Protein AF-A0A9W6JZF3-F1 (afdb_monomer_lite)

Organism: NCBI:txid1282440

Secondary structure (DSSP, 8-state):
-PPPHHHHHHTTPPEEEEEETTEEEEEETTTTEEPPHHHHHHTGGGEEE-S-BSSS-TT-BSEEEEPP--

Radius of gyration: 11.69 Å; chains: 1; bounding box: 21×31×31 Å

Structure (mmCIF, N/CA/C/O backbone):
data_AF-A0A9W6JZF3-F1
#
_entry.id   AF-A0A9W6JZF3-F1
#
loop_
_atom_site.group_PDB
_atom_site.id
_atom_site.type_symbol
_atom_site.label_atom_id
_atom_site.label_alt_id
_atom_site.label_comp_id
_atom_site.label_asym_id
_atom_site.label_entity_id
_atom_site.label_seq_id
_atom_site.pdbx_PDB_ins_code
_atom_site.Cartn_x
_atom_site.Cartn_y
_atom_site.Cartn_z
_atom_site.occupancy
_atom_site.B_iso_or_equiv
_atom_site.auth_seq_id
_atom_site.auth_comp_id
_atom_site.auth_asym_id
_atom_site.auth_atom_id
_atom_site.pdbx_PDB_model_num
ATOM 1 N N . MET A 1 1 ? 2.364 18.149 14.614 1.00 49.34 1 MET A N 1
ATOM 2 C CA . MET A 1 1 ? 3.114 16.913 14.3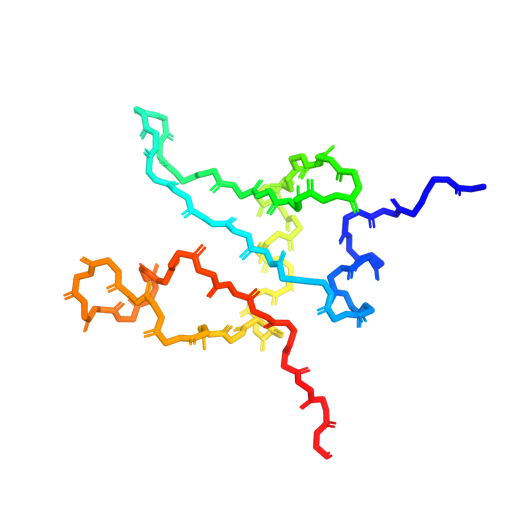23 1.00 49.34 1 MET A CA 1
ATOM 3 C C . MET A 1 1 ? 2.553 16.385 13.024 1.00 49.34 1 MET A C 1
ATOM 5 O O . MET A 1 1 ? 1.339 16.383 12.899 1.00 49.34 1 MET A O 1
ATOM 9 N N . THR A 1 2 ? 3.392 16.074 12.044 1.00 60.72 2 THR A N 1
ATOM 10 C CA . THR A 1 2 ? 2.926 15.387 10.834 1.00 60.72 2 THR A CA 1
ATOM 11 C C . THR A 1 2 ? 2.776 13.919 11.205 1.00 60.72 2 THR A C 1
ATOM 13 O O . THR A 1 2 ? 3.767 13.332 11.636 1.00 60.72 2 THR A O 1
ATOM 16 N N . ASP A 1 3 ? 1.570 13.362 11.108 1.00 80.88 3 ASP A N 1
ATOM 17 C CA . ASP A 1 3 ? 1.352 11.935 11.359 1.00 80.88 3 ASP A CA 1
ATOM 18 C C . ASP A 1 3 ? 2.220 11.114 10.398 1.00 80.88 3 ASP A C 1
ATOM 20 O O . ASP A 1 3 ? 2.299 11.408 9.198 1.00 80.88 3 ASP A O 1
ATOM 24 N N . THR A 1 4 ? 2.942 10.121 10.921 1.00 91.94 4 THR A N 1
ATOM 25 C CA . THR A 1 4 ? 3.763 9.261 10.067 1.00 91.94 4 THR A CA 1
ATOM 26 C C . THR A 1 4 ? 2.870 8.314 9.266 1.00 91.94 4 THR A C 1
ATOM 28 O O . THR A 1 4 ? 1.706 8.094 9.599 1.00 91.94 4 THR A O 1
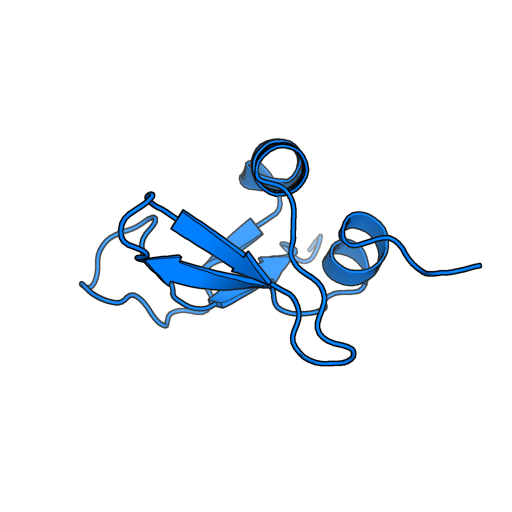ATOM 31 N N . ALA A 1 5 ? 3.407 7.717 8.197 1.00 92.50 5 ALA A N 1
ATOM 32 C CA . ALA A 1 5 ? 2.663 6.699 7.455 1.00 92.50 5 ALA A CA 1
ATOM 33 C C . ALA A 1 5 ? 2.267 5.528 8.368 1.00 92.50 5 ALA A C 1
ATOM 35 O O . ALA A 1 5 ? 1.176 4.994 8.233 1.00 92.50 5 ALA A O 1
ATOM 36 N N . GLU A 1 6 ? 3.143 5.151 9.303 1.00 92.19 6 GLU A N 1
ATOM 37 C CA . GLU A 1 6 ? 2.884 4.083 10.270 1.00 92.19 6 GLU A CA 1
ATOM 38 C C . GLU A 1 6 ? 1.695 4.439 11.176 1.00 92.19 6 GLU A C 1
ATOM 40 O O . GLU A 1 6 ? 0.740 3.667 11.224 1.00 92.19 6 GLU A O 1
ATOM 45 N N . ASP A 1 7 ? 1.678 5.645 11.759 1.00 91.81 7 ASP A N 1
ATOM 46 C CA . ASP A 1 7 ? 0.572 6.111 12.615 1.00 91.81 7 ASP A CA 1
ATOM 47 C C . ASP A 1 7 ? -0.775 6.107 11.871 1.00 91.81 7 ASP A C 1
ATOM 49 O O . ASP A 1 7 ? -1.799 5.677 12.401 1.00 91.81 7 ASP A O 1
ATOM 53 N N . ARG A 1 8 ? -0.780 6.553 10.609 1.00 93.44 8 ARG A N 1
ATOM 54 C CA . ARG A 1 8 ? -1.989 6.600 9.769 1.00 93.44 8 ARG A CA 1
ATOM 55 C C . ARG A 1 8 ? -2.513 5.208 9.422 1.00 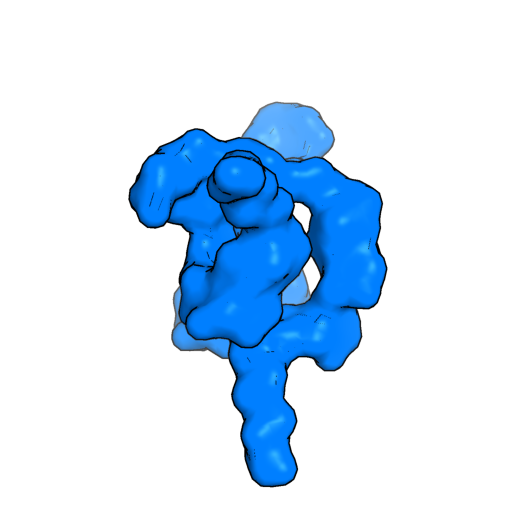93.44 8 ARG A C 1
ATOM 57 O O . ARG A 1 8 ? -3.719 4.967 9.462 1.00 93.44 8 ARG A O 1
ATOM 64 N N . ILE A 1 9 ? -1.610 4.279 9.116 1.00 92.56 9 ILE A N 1
ATOM 65 C CA . ILE A 1 9 ? -1.962 2.883 8.841 1.00 92.56 9 ILE A CA 1
ATOM 66 C C . ILE A 1 9 ? -2.558 2.237 10.089 1.00 92.56 9 ILE A C 1
ATOM 68 O O . ILE A 1 9 ? -3.604 1.593 10.004 1.00 92.56 9 ILE A O 1
ATOM 72 N N . GLU A 1 10 ? -1.930 2.431 11.249 1.00 89.38 10 GLU A N 1
ATOM 73 C CA . GLU A 1 10 ? -2.422 1.905 12.525 1.00 89.38 10 GLU A CA 1
ATOM 74 C C . GLU A 1 10 ? -3.765 2.536 12.932 1.00 89.38 10 GLU A C 1
ATOM 76 O O . GLU A 1 10 ? -4.622 1.848 13.487 1.00 89.38 10 GLU A O 1
ATOM 81 N N . ALA A 1 11 ? -4.023 3.793 12.554 1.00 90.94 11 ALA A N 1
ATOM 82 C CA . ALA A 1 11 ? -5.334 4.436 12.687 1.00 90.94 11 ALA A CA 1
ATOM 83 C C . ALA A 1 11 ? -6.417 3.857 11.747 1.00 90.94 11 ALA A C 1
ATOM 85 O O . ALA A 1 11 ? -7.591 4.229 11.838 1.00 90.94 11 ALA A O 1
ATOM 86 N N . GLY A 1 12 ? -6.055 2.920 10.866 1.00 91.00 12 GLY A N 1
ATOM 87 C CA . GLY A 1 12 ? -6.967 2.205 9.977 1.00 91.00 12 GLY A CA 1
ATOM 88 C C . GLY A 1 12 ? -7.078 2.800 8.576 1.00 91.00 12 GLY A C 1
ATOM 89 O O . GLY A 1 12 ? -7.973 2.398 7.825 1.00 91.00 12 GLY A O 1
ATOM 90 N N . GLU A 1 13 ? -6.198 3.732 8.207 1.00 94.06 13 GLU A N 1
ATOM 91 C CA . GLU A 1 13 ? -6.158 4.249 6.846 1.00 94.06 13 GLU A CA 1
ATOM 92 C C . GLU A 1 13 ? -5.715 3.149 5.859 1.00 94.06 13 GLU A C 1
ATOM 94 O O . GLU A 1 13 ? -4.757 2.415 6.127 1.00 94.06 13 GLU A O 1
ATOM 99 N N . PRO A 1 14 ? -6.412 2.978 4.719 1.00 94.31 14 PRO A N 1
ATOM 100 C CA . PRO A 1 14 ? -6.040 1.978 3.729 1.00 94.31 14 PRO A CA 1
ATOM 101 C C . PRO A 1 14 ? -4.724 2.330 3.028 1.00 94.31 14 PRO A C 1
ATOM 103 O O . PRO A 1 14 ? -4.520 3.453 2.571 1.00 94.31 14 PRO A O 1
ATOM 106 N N . VAL A 1 15 ? -3.863 1.323 2.876 1.00 95.38 15 VAL A N 1
ATOM 107 C CA . VAL A 1 15 ? -2.641 1.399 2.069 1.00 95.38 15 VAL A CA 1
ATOM 108 C C . VAL A 1 15 ? -2.939 0.873 0.681 1.00 95.38 15 VAL A C 1
ATOM 110 O O . VAL A 1 15 ? -3.381 -0.264 0.521 1.00 95.38 15 VAL A O 1
ATOM 113 N N . HIS A 1 16 ? -2.638 1.664 -0.333 1.00 96.19 16 HIS A N 1
ATOM 114 C CA . HIS A 1 16 ? -2.758 1.251 -1.721 1.00 96.19 16 HIS A CA 1
ATOM 115 C C . HIS A 1 16 ? -1.436 0.692 -2.251 1.00 96.19 16 HIS A C 1
ATOM 117 O O . HIS A 1 16 ? -0.368 1.030 -1.742 1.00 96.19 16 HIS A O 1
ATOM 123 N N . MET A 1 17 ? -1.509 -0.184 -3.253 1.00 95.12 17 MET A N 1
ATOM 124 C CA . MET A 1 17 ? -0.367 -0.823 -3.903 1.00 95.12 17 MET A CA 1
ATOM 125 C C . MET A 1 17 ? -0.557 -0.873 -5.418 1.00 95.12 17 MET A C 1
ATOM 127 O O . MET A 1 17 ? -1.629 -1.215 -5.918 1.00 95.12 17 MET A O 1
ATOM 131 N N . GLU A 1 18 ? 0.512 -0.585 -6.153 1.00 93.50 18 GLU A N 1
ATOM 132 C CA . GLU A 1 18 ? 0.594 -0.787 -7.598 1.00 93.50 18 GLU A CA 1
ATOM 133 C C . GLU A 1 18 ? 1.941 -1.381 -7.993 1.00 93.50 18 GLU A C 1
ATOM 135 O O . GLU A 1 18 ? 2.937 -1.330 -7.258 1.00 93.50 18 GLU A O 1
ATOM 140 N N . PHE A 1 19 ? 1.960 -1.886 -9.222 1.00 92.25 19 PHE A N 1
ATOM 141 C CA . PHE A 1 19 ? 3.172 -2.274 -9.914 1.00 92.25 19 PHE A CA 1
ATOM 142 C C . PHE A 1 19 ? 3.698 -1.111 -10.754 1.00 92.25 19 PHE A C 1
ATOM 144 O O . PHE A 1 19 ? 3.011 -0.602 -11.636 1.00 92.25 19 PHE A O 1
ATOM 151 N N . THR A 1 20 ? 4.943 -0.729 -10.501 1.00 92.56 20 THR A N 1
ATOM 152 C CA . THR A 1 20 ? 5.729 0.206 -11.304 1.00 92.56 20 THR A CA 1
ATOM 153 C C . THR A 1 20 ? 6.848 -0.551 -12.027 1.00 92.56 20 THR A C 1
ATOM 155 O O . THR A 1 20 ? 7.106 -1.726 -11.750 1.00 92.56 20 THR A O 1
ATOM 158 N N . ALA A 1 21 ? 7.568 0.121 -12.931 1.00 93.50 21 ALA A N 1
ATOM 159 C CA . ALA A 1 21 ? 8.753 -0.456 -13.578 1.00 93.50 21 ALA A CA 1
ATOM 160 C C . ALA A 1 21 ? 9.857 -0.857 -12.573 1.00 93.50 21 ALA A C 1
ATOM 162 O O . ALA A 1 21 ? 10.668 -1.734 -12.857 1.00 93.50 21 ALA A O 1
ATOM 163 N N . GLU A 1 22 ? 9.862 -0.246 -11.386 1.00 92.38 22 GLU A N 1
ATOM 164 C CA . GLU A 1 22 ? 10.836 -0.467 -10.309 1.00 92.38 22 GLU A CA 1
ATOM 165 C C . GLU A 1 22 ? 10.340 -1.489 -9.265 1.00 92.38 22 GLU A C 1
ATOM 167 O O . GLU A 1 22 ? 11.027 -1.800 -8.289 1.00 92.38 22 GLU A O 1
ATOM 172 N N . GLY A 1 23 ? 9.140 -2.045 -9.462 1.00 91.88 23 GLY A N 1
ATOM 173 C CA . GLY A 1 23 ? 8.560 -3.082 -8.621 1.00 91.88 23 GLY A CA 1
ATOM 174 C C . GLY A 1 23 ? 7.242 -2.655 -7.992 1.00 91.88 23 GLY A C 1
ATOM 175 O O . GLY A 1 23 ? 6.286 -2.351 -8.687 1.00 91.88 23 GLY A O 1
ATOM 176 N N . ARG A 1 24 ? 7.150 -2.722 -6.664 1.00 93.25 24 ARG A N 1
ATOM 177 C CA . ARG A 1 24 ? 5.935 -2.374 -5.916 1.00 93.25 24 ARG A CA 1
ATOM 178 C C . ARG A 1 24 ? 6.110 -1.009 -5.266 1.00 93.25 24 ARG A C 1
ATOM 180 O O . ARG A 1 24 ? 7.148 -0.787 -4.632 1.00 93.25 24 ARG A O 1
ATOM 187 N N . ARG A 1 25 ? 5.091 -0.163 -5.400 1.00 95.56 25 ARG A N 1
ATOM 188 C CA . ARG A 1 25 ? 4.946 1.120 -4.703 1.00 95.56 25 ARG A CA 1
ATOM 189 C C . ARG A 1 25 ? 3.720 1.054 -3.800 1.00 95.56 25 ARG A C 1
ATOM 191 O O . ARG A 1 25 ? 2.751 0.385 -4.152 1.00 95.56 25 ARG A O 1
ATOM 198 N N . TRP A 1 26 ? 3.786 1.726 -2.653 1.00 96.12 26 TRP A N 1
ATOM 199 C CA . TRP A 1 26 ? 2.685 1.824 -1.698 1.00 96.12 26 TRP A CA 1
ATOM 200 C C . TRP A 1 26 ? 2.438 3.275 -1.308 1.00 96.12 26 TRP A C 1
ATOM 202 O O . TRP A 1 26 ? 3.390 4.046 -1.194 1.00 96.12 26 TRP A O 1
ATOM 212 N N . TRP A 1 27 ? 1.178 3.651 -1.105 1.00 97.25 27 TRP A N 1
ATOM 213 C CA . TRP A 1 27 ? 0.808 5.020 -0.742 1.00 97.25 27 TRP A CA 1
ATOM 214 C C . TRP A 1 27 ? -0.499 5.081 0.055 1.00 97.25 27 TRP A C 1
ATOM 216 O O . TRP A 1 27 ? -1.323 4.167 0.008 1.00 97.25 27 TRP A O 1
ATOM 226 N N . LEU A 1 28 ? -0.673 6.186 0.774 1.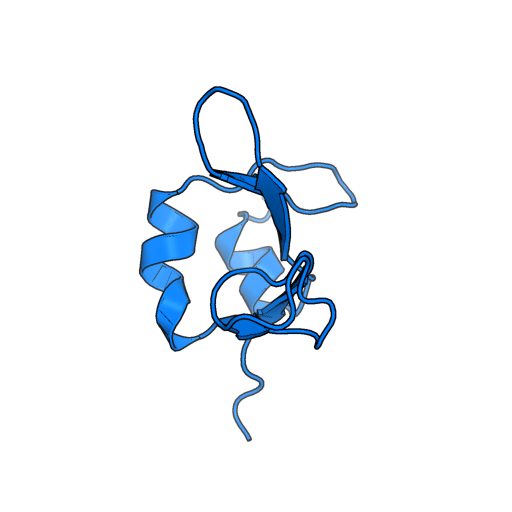00 96.19 28 LEU A N 1
ATOM 227 C CA . LEU A 1 28 ? -1.912 6.621 1.419 1.00 96.19 28 LEU A CA 1
ATOM 228 C C . LEU A 1 28 ? -2.561 7.710 0.560 1.00 96.19 28 LEU A C 1
ATOM 230 O O . LEU A 1 28 ? -1.854 8.438 -0.141 1.00 96.19 28 LEU A O 1
ATOM 234 N N . ASN A 1 29 ? -3.891 7.801 0.575 1.00 91.94 29 ASN A N 1
ATOM 235 C CA . ASN A 1 29 ? -4.620 8.611 -0.402 1.00 91.94 29 ASN A CA 1
ATOM 236 C C . ASN A 1 29 ? -4.774 10.086 0.004 1.00 91.94 29 ASN A C 1
ATOM 238 O O . ASN A 1 29 ? -4.577 10.949 -0.849 1.00 91.94 29 ASN A O 1
ATOM 242 N N . ASP A 1 30 ? -5.115 10.396 1.264 1.00 88.94 30 ASP A N 1
ATOM 243 C CA . ASP A 1 30 ? -5.474 11.773 1.649 1.00 88.94 30 ASP A CA 1
ATOM 244 C C . ASP A 1 30 ? -5.014 12.177 3.070 1.00 88.94 30 ASP A C 1
ATOM 246 O O . ASP A 1 30 ? -5.595 11.715 4.051 1.00 88.94 30 ASP A O 1
ATOM 250 N N . PRO A 1 31 ? -3.976 13.031 3.206 1.00 91.38 31 PRO A N 1
ATOM 251 C CA . PRO A 1 31 ? -3.143 13.554 2.122 1.00 91.38 31 PRO A CA 1
ATOM 252 C C . PRO A 1 31 ? -2.302 12.445 1.475 1.00 91.38 31 PRO A C 1
ATOM 254 O O . PRO A 1 31 ? -1.922 11.480 2.152 1.00 91.38 31 PRO A O 1
ATOM 257 N N . TYR A 1 32 ? -1.972 12.608 0.186 1.00 94.06 32 TYR A N 1
ATOM 258 C CA . TYR A 1 32 ? -1.078 11.680 -0.510 1.00 94.06 32 TYR A CA 1
ATOM 259 C C . TYR A 1 32 ? 0.241 11.556 0.245 1.00 94.06 32 TYR A C 1
ATOM 261 O O . TYR A 1 32 ? 0.919 12.550 0.519 1.00 94.06 32 TYR A O 1
ATOM 269 N N . GLN A 1 33 ? 0.616 10.322 0.548 1.00 96.12 33 GLN A N 1
ATOM 270 C CA . GLN A 1 33 ? 1.880 10.018 1.191 1.00 96.12 33 GLN A CA 1
ATOM 271 C C . GLN A 1 33 ? 2.399 8.690 0.671 1.00 96.12 33 GLN A C 1
ATOM 273 O O . GLN A 1 33 ? 1.736 7.664 0.801 1.00 96.12 33 GLN A O 1
ATOM 278 N N . GLU A 1 34 ? 3.604 8.698 0.110 1.00 95.69 34 GLU A N 1
ATOM 279 C CA . GLU A 1 34 ? 4.288 7.460 -0.241 1.00 95.69 34 GLU A CA 1
ATOM 280 C C . GLU A 1 34 ? 4.720 6.721 1.032 1.00 95.69 34 GLU A C 1
ATOM 282 O O . GLU A 1 34 ? 5.229 7.324 1.981 1.00 95.69 34 GLU A O 1
ATOM 287 N N . VAL A 1 35 ? 4.499 5.407 1.059 1.00 95.38 35 VAL A N 1
ATOM 288 C CA . VAL A 1 35 ? 4.866 4.545 2.181 1.00 95.38 35 VAL A CA 1
ATOM 289 C C . VAL A 1 35 ? 6.144 3.804 1.827 1.00 95.38 35 VAL A C 1
ATOM 291 O O . VAL A 1 35 ? 6.184 2.988 0.902 1.00 95.38 35 VAL A O 1
ATOM 294 N N . GLU A 1 36 ? 7.198 4.050 2.600 1.00 94.19 36 GLU A N 1
ATOM 295 C CA . GLU A 1 36 ? 8.466 3.365 2.399 1.00 94.19 36 GLU A CA 1
ATOM 296 C C . GLU A 1 36 ? 8.317 1.848 2.544 1.00 94.19 36 GLU A C 1
ATOM 298 O O . GLU A 1 36 ? 7.679 1.325 3.463 1.00 94.19 36 GLU A O 1
ATOM 303 N N . ARG A 1 37 ? 9.021 1.106 1.686 1.00 91.50 37 ARG A N 1
ATOM 304 C CA . ARG A 1 37 ? 9.040 -0.362 1.721 1.00 91.50 37 ARG A CA 1
ATOM 305 C C . ARG A 1 37 ? 9.455 -0.924 3.087 1.00 91.50 37 ARG A C 1
ATOM 307 O O . ARG A 1 37 ? 9.021 -2.017 3.446 1.00 91.50 37 ARG A O 1
ATOM 314 N N . ALA A 1 38 ? 10.300 -0.213 3.837 1.00 91.62 38 ALA A N 1
ATOM 315 C CA . ALA A 1 38 ? 10.702 -0.609 5.185 1.00 91.62 38 ALA A CA 1
ATOM 316 C C . ALA A 1 38 ? 9.517 -0.608 6.168 1.00 91.62 38 ALA A C 1
ATOM 318 O O . ALA A 1 38 ? 9.384 -1.552 6.948 1.00 91.62 38 ALA A O 1
ATOM 319 N N . VAL A 1 39 ? 8.630 0.388 6.075 1.00 92.62 39 VAL A N 1
ATOM 320 C CA . VAL A 1 39 ? 7.401 0.487 6.880 1.00 92.62 39 VAL A CA 1
ATOM 321 C C . VAL A 1 39 ? 6.442 -0.646 6.515 1.00 92.62 39 VAL A C 1
ATOM 323 O O . VAL A 1 39 ? 6.010 -1.389 7.391 1.00 92.62 39 VAL A O 1
ATOM 326 N N . VAL A 1 40 ? 6.206 -0.880 5.219 1.00 90.81 40 VAL A N 1
ATOM 327 C CA . VAL A 1 40 ? 5.348 -1.990 4.756 1.00 90.81 40 VAL A CA 1
ATOM 328 C C . VAL A 1 40 ? 5.867 -3.347 5.237 1.00 90.81 40 VAL A C 1
ATOM 330 O O . VAL A 1 40 ? 5.091 -4.195 5.665 1.00 90.81 40 VAL A O 1
ATOM 333 N N . ARG A 1 41 ? 7.188 -3.569 5.201 1.00 90.50 41 ARG A N 1
ATOM 334 C CA . ARG A 1 41 ? 7.799 -4.808 5.711 1.00 90.50 41 ARG A CA 1
ATOM 335 C C . ARG A 1 41 ? 7.624 -4.963 7.219 1.00 90.50 41 ARG A C 1
ATOM 337 O O . ARG A 1 41 ? 7.361 -6.074 7.666 1.00 90.50 41 ARG A O 1
ATOM 344 N N . ARG A 1 42 ? 7.772 -3.878 7.983 1.00 90.81 42 ARG A N 1
ATOM 345 C CA . ARG A 1 42 ? 7.575 -3.871 9.440 1.00 90.81 42 ARG A CA 1
ATOM 346 C C . ARG A 1 42 ? 6.132 -4.208 9.815 1.00 90.81 42 ARG A C 1
ATOM 348 O O . ARG A 1 42 ? 5.922 -4.976 10.745 1.00 90.81 42 ARG A O 1
ATOM 355 N N . LEU A 1 43 ? 5.169 -3.677 9.065 1.00 88.81 43 LEU A N 1
ATOM 356 C CA . LEU A 1 43 ? 3.737 -3.874 9.292 1.00 88.81 43 LEU A CA 1
ATOM 357 C C . LEU A 1 43 ? 3.165 -5.110 8.586 1.00 88.81 43 LEU A C 1
ATOM 359 O O . LEU A 1 43 ? 1.975 -5.370 8.703 1.00 88.81 43 LEU A O 1
ATOM 363 N N . GLY A 1 44 ? 3.964 -5.881 7.844 1.00 84.94 44 GLY A N 1
ATOM 364 C CA . GLY A 1 44 ? 3.453 -6.901 6.922 1.00 84.94 44 GLY A CA 1
ATOM 365 C C . GLY A 1 44 ? 2.577 -7.980 7.569 1.00 84.94 44 GLY A C 1
ATOM 366 O O . GLY A 1 44 ? 1.625 -8.439 6.952 1.00 84.94 44 GLY A O 1
ATOM 367 N N . ASN A 1 45 ? 2.845 -8.357 8.821 1.00 85.06 45 ASN A N 1
ATOM 368 C CA . ASN A 1 45 ? 2.006 -9.291 9.587 1.00 85.06 45 ASN A CA 1
ATOM 369 C C . ASN A 1 45 ? 0.738 -8.647 10.177 1.00 85.06 45 ASN A C 1
ATO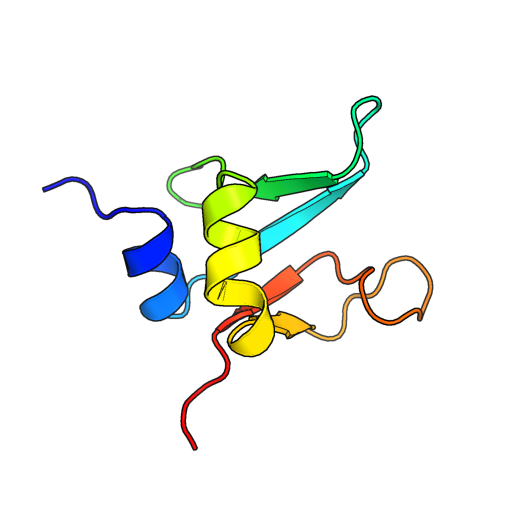M 371 O O . ASN A 1 45 ? -0.138 -9.357 10.658 1.00 85.06 45 ASN A O 1
ATOM 375 N N . ARG A 1 46 ? 0.660 -7.316 10.158 1.00 88.69 46 ARG A N 1
ATOM 376 C CA . ARG A 1 46 ? -0.470 -6.496 10.601 1.00 88.69 46 ARG A CA 1
ATOM 377 C C . ARG A 1 46 ? -1.256 -5.920 9.426 1.00 88.69 46 ARG A C 1
ATOM 379 O O . ARG A 1 46 ? -2.145 -5.115 9.656 1.00 88.69 46 ARG A O 1
ATOM 386 N N . LEU A 1 47 ? -0.943 -6.283 8.183 1.00 91.00 47 LEU A N 1
ATOM 387 C CA . LEU A 1 47 ? -1.677 -5.838 7.001 1.00 91.00 47 LEU A CA 1
ATOM 388 C C . LEU A 1 47 ? -2.451 -7.006 6.395 1.00 91.00 47 LEU A C 1
ATOM 390 O O . LEU A 1 47 ? -1.895 -8.073 6.145 1.00 91.00 47 LEU A O 1
ATOM 394 N N . VAL A 1 48 ? -3.733 -6.783 6.127 1.00 92.69 48 VAL A N 1
ATOM 395 C CA . VAL A 1 48 ? -4.629 -7.745 5.483 1.00 92.69 48 VAL A CA 1
ATOM 396 C C . VAL A 1 48 ? -5.113 -7.209 4.143 1.00 92.69 48 VAL A C 1
ATOM 398 O O . VAL A 1 48 ? -5.331 -6.007 3.979 1.00 92.69 48 VAL A O 1
ATOM 401 N N . GLU A 1 49 ? -5.285 -8.108 3.181 1.00 93.12 49 GLU A N 1
ATOM 402 C CA . GLU A 1 49 ? -5.832 -7.780 1.865 1.00 93.12 49 GLU A CA 1
ATOM 403 C C . GLU A 1 49 ? -7.291 -7.336 1.981 1.00 93.12 49 GLU A C 1
ATOM 405 O O . GLU A 1 49 ? -8.086 -7.951 2.693 1.00 93.12 49 GLU A O 1
ATOM 410 N N . ALA A 1 50 ? -7.668 -6.284 1.254 1.00 92.25 50 ALA A N 1
ATOM 411 C CA . ALA A 1 50 ? -9.043 -5.786 1.240 1.00 92.25 50 ALA A CA 1
ATOM 412 C C . ALA A 1 50 ? -9.969 -6.570 0.287 1.00 92.25 50 ALA A C 1
ATOM 414 O O . ALA A 1 50 ? -11.149 -6.236 0.176 1.00 92.25 50 ALA A O 1
ATOM 415 N N . GLY A 1 51 ? -9.448 -7.604 -0.386 1.00 88.62 51 GLY A N 1
ATOM 416 C CA . GLY A 1 51 ? -10.197 -8.454 -1.317 1.00 88.62 51 GLY A CA 1
ATOM 417 C C . GLY A 1 51 ? -10.173 -7.978 -2.772 1.00 88.62 51 GLY A C 1
ATOM 418 O O . GLY A 1 51 ? -10.873 -8.542 -3.608 1.00 88.62 51 GLY A O 1
ATOM 419 N N . ASP A 1 52 ? -9.358 -6.973 -3.092 1.00 89.75 52 ASP A N 1
ATOM 420 C CA . ASP A 1 52 ? -9.189 -6.396 -4.429 1.00 89.75 52 ASP A CA 1
ATOM 421 C C . ASP A 1 52 ? -7.879 -6.868 -5.090 1.00 89.75 52 ASP A C 1
ATOM 423 O O . ASP A 1 52 ? -7.022 -6.080 -5.493 1.00 89.75 52 ASP A O 1
ATOM 427 N N . SER A 1 53 ? -7.697 -8.190 -5.173 1.00 90.00 53 SER A N 1
ATOM 428 C CA . SER A 1 53 ? -6.509 -8.793 -5.791 1.00 90.00 53 SER A CA 1
ATOM 429 C C . SER A 1 53 ? -6.492 -8.616 -7.308 1.00 90.00 53 SER A C 1
ATOM 431 O O . SER A 1 53 ? -7.419 -9.036 -7.998 1.00 90.00 53 SER A O 1
ATOM 433 N N . LEU A 1 54 ? -5.382 -8.086 -7.835 1.00 81.25 54 LEU A N 1
ATOM 434 C CA . LEU A 1 54 ? -5.168 -7.868 -9.273 1.00 81.25 54 LEU A CA 1
ATOM 435 C C . LEU A 1 54 ? -5.217 -9.156 -10.108 1.00 81.25 54 LEU A C 1
ATOM 437 O O . LEU A 1 54 ? -5.513 -9.102 -11.299 1.00 81.25 54 LEU A O 1
ATOM 441 N N . PHE A 1 55 ? -4.922 -10.308 -9.497 1.00 85.12 55 PHE A N 1
ATOM 442 C CA . PHE A 1 55 ? -4.793 -11.595 -10.197 1.00 85.12 55 PHE A CA 1
ATOM 443 C C . PHE A 1 55 ? -5.465 -12.763 -9.459 1.00 85.12 55 PHE A C 1
ATOM 445 O O . PHE A 1 55 ? -5.242 -13.922 -9.800 1.00 85.12 55 PHE A O 1
ATOM 452 N N . GLY A 1 56 ? -6.250 -12.481 -8.414 1.00 85.12 56 GLY A N 1
ATOM 453 C CA . GLY A 1 56 ? -6.778 -13.517 -7.518 1.00 85.12 56 GLY A CA 1
ATOM 454 C C . GLY A 1 56 ? -5.689 -14.248 -6.720 1.00 85.12 56 GLY A C 1
ATOM 455 O O . GLY A 1 56 ? -5.920 -15.351 -6.230 1.00 85.12 56 GLY A O 1
ATOM 456 N N . TRP A 1 57 ? -4.492 -13.662 -6.616 1.00 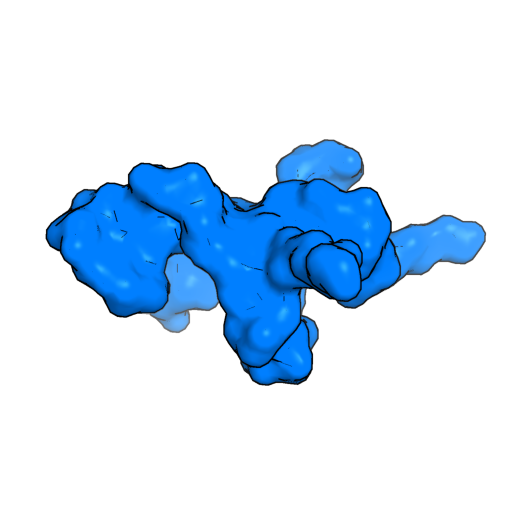86.00 57 TRP A N 1
ATOM 457 C CA . TRP A 1 57 ? -3.348 -14.235 -5.910 1.00 86.00 57 TRP A CA 1
ATOM 458 C C . TRP A 1 57 ? -3.087 -13.508 -4.588 1.00 86.00 57 TRP A C 1
ATOM 460 O O . TRP A 1 57 ? -3.125 -12.270 -4.567 1.00 86.00 57 TRP A O 1
ATOM 470 N N . PRO A 1 58 ? -2.747 -14.245 -3.513 1.00 86.00 58 PRO A N 1
ATOM 471 C CA . PRO A 1 58 ? -2.270 -13.643 -2.275 1.00 86.00 58 PRO A CA 1
ATOM 472 C C . PRO A 1 58 ? -0.992 -12.835 -2.514 1.00 86.00 58 PRO A C 1
ATOM 474 O O . PRO A 1 58 ? -0.084 -13.262 -3.230 1.00 86.00 58 PRO A O 1
ATOM 477 N N . GLY A 1 59 ? -0.900 -11.662 -1.907 1.00 86.06 59 GLY A N 1
ATOM 478 C CA . GLY A 1 59 ? 0.199 -10.720 -2.046 1.00 86.06 59 GLY A CA 1
ATOM 479 C C . GLY A 1 59 ? 0.018 -9.693 -3.161 1.00 86.06 59 GLY A C 1
ATOM 480 O O . GLY A 1 59 ? 0.955 -8.920 -3.383 1.00 86.06 59 GLY A O 1
ATOM 481 N N . PHE A 1 60 ? -1.122 -9.688 -3.863 1.00 88.94 60 PHE A N 1
ATOM 482 C CA . PHE A 1 60 ? -1.383 -8.849 -5.046 1.00 88.94 60 PHE A CA 1
ATOM 483 C C . PHE A 1 60 ? -2.638 -7.964 -4.913 1.00 88.94 60 PHE A C 1
ATOM 485 O O . PHE A 1 60 ? -3.113 -7.433 -5.917 1.00 88.94 60 PHE A O 1
ATOM 492 N N . SER A 1 61 ? -3.164 -7.785 -3.695 1.00 92.56 61 SER A N 1
ATOM 493 C CA . SER A 1 61 ? -4.230 -6.809 -3.413 1.00 92.56 61 SER A CA 1
ATOM 494 C C . SER A 1 61 ? -3.784 -5.393 -3.754 1.00 92.56 61 SER A C 1
ATOM 496 O O . SER A 1 61 ? -2.661 -5.002 -3.417 1.00 92.56 61 SER A O 1
ATOM 498 N N . GLN A 1 62 ? -4.666 -4.627 -4.393 1.00 94.44 62 GLN A N 1
ATOM 499 C CA . GLN A 1 62 ? -4.458 -3.196 -4.627 1.00 94.44 62 GLN A CA 1
ATOM 500 C C . GLN A 1 62 ? -4.635 -2.384 -3.349 1.00 94.44 62 GLN A C 1
ATOM 502 O O . GLN A 1 62 ? -4.054 -1.310 -3.234 1.00 94.44 62 GLN A O 1
ATOM 507 N N . THR A 1 63 ? -5.394 -2.901 -2.385 1.00 94.94 63 THR A N 1
ATOM 508 C CA . THR A 1 63 ? -5.647 -2.253 -1.104 1.00 94.94 63 THR A CA 1
ATOM 509 C C . THR A 1 63 ? -5.358 -3.201 0.051 1.00 94.94 63 THR A C 1
ATOM 511 O O . THR A 1 63 ? -5.767 -4.362 0.074 1.00 94.94 63 THR A O 1
ATOM 514 N N . TRP A 1 64 ? -4.677 -2.663 1.053 1.00 94.75 64 TRP A N 1
ATOM 515 C CA . TRP A 1 64 ? -4.320 -3.324 2.296 1.00 94.75 64 TRP A CA 1
ATOM 516 C C . TRP A 1 64 ? -4.863 -2.506 3.461 1.00 94.75 64 TRP A C 1
ATOM 518 O O . TRP A 1 64 ? -4.942 -1.279 3.394 1.00 94.75 64 TRP A O 1
ATOM 528 N N . ARG A 1 65 ? -5.259 -3.177 4.537 1.00 93.19 65 ARG A N 1
ATOM 529 C CA . ARG A 1 65 ? -5.768 -2.536 5.756 1.00 93.19 65 ARG A CA 1
ATOM 530 C C . ARG A 1 65 ? -5.019 -3.066 6.959 1.00 93.19 65 ARG A C 1
ATOM 532 O O . ARG A 1 65 ? -4.603 -4.223 6.941 1.00 93.19 65 ARG A O 1
ATOM 539 N N . ALA A 1 66 ? -4.896 -2.259 8.008 1.00 90.12 66 ALA A N 1
ATOM 540 C CA . ALA A 1 66 ? -4.472 -2.786 9.294 1.00 90.12 66 ALA A CA 1
ATOM 541 C C . ALA A 1 66 ? -5.407 -3.932 9.715 1.00 90.12 66 ALA A C 1
ATOM 543 O O . ALA A 1 66 ? -6.636 -3.829 9.608 1.00 90.12 66 ALA A O 1
ATOM 544 N N . ALA A 1 67 ? -4.820 -5.037 10.163 1.00 85.56 67 ALA A N 1
ATOM 545 C CA . ALA A 1 67 ? -5.525 -6.078 10.878 1.00 85.56 67 ALA A CA 1
ATOM 546 C C . ALA A 1 67 ? -6.154 -5.397 12.092 1.00 85.56 67 ALA A C 1
ATOM 548 O O . ALA A 1 67 ? -5.450 -4.828 12.922 1.00 85.56 67 ALA A O 1
ATOM 549 N N . ARG A 1 68 ? -7.485 -5.385 12.166 1.00 69.50 68 ARG A N 1
ATOM 550 C CA . ARG A 1 68 ? -8.140 -4.962 13.398 1.00 69.50 68 ARG A CA 1
ATOM 551 C C . ARG A 1 68 ? -7.812 -6.022 14.436 1.00 69.50 68 ARG A C 1
ATOM 553 O O . ARG A 1 68 ? -8.142 -7.186 14.206 1.00 69.50 68 ARG A O 1
ATOM 560 N N . ASP A 1 69 ? -7.158 -5.624 15.522 1.00 55.72 69 ASP A N 1
ATOM 561 C CA . ASP A 1 69 ? -7.116 -6.446 16.726 1.00 55.72 69 ASP A CA 1
ATOM 562 C C . ASP A 1 69 ? -8.577 -6.762 17.078 1.00 55.72 69 ASP A C 1
ATOM 564 O O . ASP A 1 69 ? -9.390 -5.855 17.285 1.00 55.72 69 ASP A O 1
ATOM 568 N N . GLY A 1 70 ? -8.931 -8.042 16.966 1.00 45.03 70 GLY A N 1
ATOM 569 C CA . GLY A 1 70 ? -10.244 -8.562 17.337 1.00 45.03 70 GLY A CA 1
ATOM 570 C C . GLY A 1 70 ? -10.386 -8.674 18.843 1.00 45.03 70 GLY A C 1
ATOM 571 O O . GLY A 1 70 ? -9.362 -8.953 19.507 1.00 45.03 70 GLY A O 1
#

Sequence (70 aa):
MTDTAEDRIEAGEPVHMEFTAEGRRWWLNDPYQEVERAVVRRLGNRLVEAGDSLFGWPGFSQTWRAARDG

pLDDT: mean 88.87, std 10.01, range [45.03, 97.25]

Foldseek 3Di:
DPQDPLNCQVVWFKKFWDQDPVGIWIWGVVVTDTDDPVSCVVCVVQKDAPPQAPVPDPPRHRIIHGNPPD